Protein AF-A0A6P3A549-F1 (afdb_monomer_lite)

Structure (mmCIF, N/CA/C/O backbone):
data_AF-A0A6P3A549-F1
#
_entry.id   AF-A0A6P3A549-F1
#
loop_
_atom_site.group_PDB
_atom_site.id
_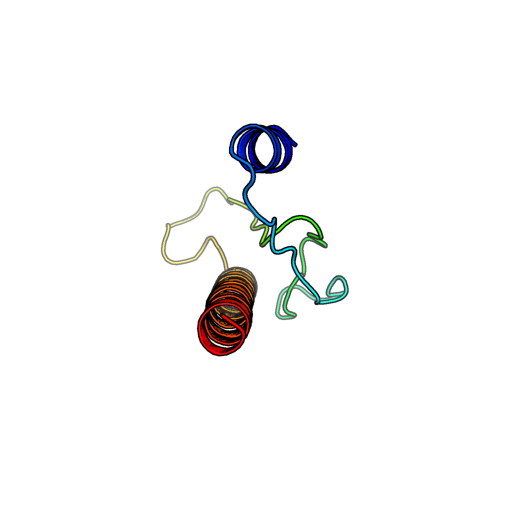atom_site.type_symbol
_atom_site.label_atom_id
_atom_site.label_alt_id
_atom_site.label_comp_id
_atom_site.label_asym_id
_atom_site.label_entity_id
_atom_site.label_seq_id
_atom_site.pdbx_PDB_ins_code
_atom_site.Cartn_x
_atom_site.Cartn_y
_atom_site.Cartn_z
_atom_site.occupancy
_atom_site.B_iso_or_equiv
_atom_site.auth_seq_id
_atom_site.auth_comp_id
_atom_site.auth_asym_id
_atom_site.auth_atom_id
_atom_site.pdbx_PDB_model_num
ATOM 1 N N . MET A 1 1 ? -0.066 12.125 1.184 1.00 64.50 1 MET A N 1
ATOM 2 C CA . MET A 1 1 ? -0.325 12.614 2.559 1.00 64.50 1 MET A CA 1
ATOM 3 C C . MET A 1 1 ? -1.797 12.955 2.816 1.00 64.50 1 MET A C 1
ATOM 5 O O . MET A 1 1 ? -2.266 12.737 3.923 1.00 64.50 1 MET A O 1
ATOM 9 N N . THR A 1 2 ? -2.565 13.425 1.823 1.00 89.94 2 THR A N 1
ATOM 10 C CA . THR A 1 2 ? -3.993 13.759 2.019 1.00 89.94 2 THR A CA 1
ATOM 11 C C . THR A 1 2 ? -4.858 12.557 2.424 1.00 89.94 2 THR A C 1
ATOM 13 O O . THR A 1 2 ? -5.714 12.698 3.287 1.00 89.94 2 THR A O 1
ATOM 16 N N . MET A 1 3 ? -4.613 11.360 1.876 1.00 92.56 3 MET A N 1
ATOM 17 C CA . MET A 1 3 ? -5.437 10.178 2.185 1.00 92.56 3 MET A CA 1
ATOM 18 C C . MET A 1 3 ? -5.220 9.615 3.595 1.00 92.56 3 MET A C 1
ATOM 20 O O . MET A 1 3 ? -6.185 9.252 4.257 1.00 92.56 3 MET A O 1
ATOM 24 N N . THR A 1 4 ? -3.982 9.610 4.096 1.00 94.75 4 THR A N 1
ATOM 25 C CA . THR A 1 4 ? -3.685 9.197 5.479 1.00 94.75 4 THR A CA 1
ATOM 26 C C . THR A 1 4 ? -4.340 10.129 6.496 1.00 94.75 4 THR A C 1
ATOM 28 O O . THR A 1 4 ? -4.857 9.673 7.511 1.00 94.75 4 THR A O 1
ATOM 31 N N . LEU A 1 5 ? -4.359 11.436 6.207 1.00 95.94 5 LEU A N 1
ATOM 32 C CA . LEU A 1 5 ? -5.054 12.416 7.040 1.00 95.94 5 LEU A CA 1
ATOM 33 C C . LEU A 1 5 ? -6.575 12.237 6.965 1.00 95.94 5 LEU A C 1
ATOM 35 O O . LEU A 1 5 ? -7.233 12.232 8.000 1.00 95.94 5 LEU A O 1
ATOM 39 N N . PHE A 1 6 ? -7.124 12.051 5.763 1.00 96.19 6 PHE A N 1
ATOM 40 C CA . PHE A 1 6 ? -8.548 11.778 5.562 1.00 96.19 6 PHE A CA 1
ATOM 41 C C . PHE A 1 6 ? -9.007 10.543 6.351 1.00 96.19 6 PHE A C 1
ATOM 43 O O . PHE A 1 6 ? -10.016 10.604 7.049 1.00 96.19 6 PHE A O 1
ATOM 50 N N . ALA A 1 7 ? -8.238 9.452 6.314 1.00 97.19 7 ALA A N 1
ATOM 51 C CA . ALA A 1 7 ? -8.518 8.252 7.097 1.00 97.19 7 ALA A CA 1
ATOM 52 C C . ALA A 1 7 ? -8.558 8.550 8.606 1.00 97.19 7 ALA A C 1
ATOM 54 O O . ALA A 1 7 ? -9.520 8.184 9.282 1.00 97.19 7 ALA A O 1
ATOM 55 N N . ALA A 1 8 ? -7.569 9.290 9.118 1.00 96.88 8 ALA A N 1
ATOM 56 C CA . ALA A 1 8 ? -7.531 9.692 10.523 1.00 96.88 8 ALA A CA 1
ATOM 57 C C . ALA A 1 8 ? -8.735 10.570 10.917 1.00 96.88 8 ALA A C 1
ATOM 59 O O . ALA A 1 8 ? -9.317 10.360 11.979 1.00 96.88 8 ALA A O 1
ATOM 60 N N . GLN A 1 9 ? -9.158 11.501 10.052 1.00 98.00 9 GLN A N 1
ATOM 61 C CA . GLN A 1 9 ? -10.349 12.335 10.279 1.00 98.00 9 GLN A CA 1
ATOM 62 C C . GLN A 1 9 ? -11.642 11.516 10.421 1.00 98.00 9 GLN A C 1
ATOM 64 O O . GLN A 1 9 ? -12.568 11.965 11.0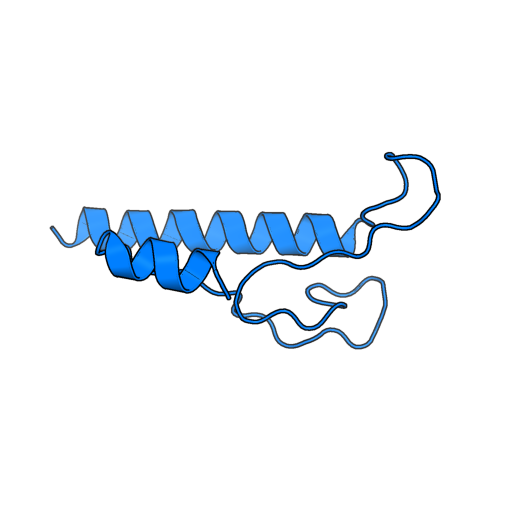89 1.00 98.00 9 GLN A O 1
ATOM 69 N N . HIS A 1 10 ? -11.699 10.320 9.831 1.00 97.88 10 HIS A N 1
ATOM 70 C CA . HIS A 1 10 ? -12.852 9.418 9.897 1.00 97.88 10 HIS A CA 1
ATOM 71 C C . HIS A 1 10 ? -12.682 8.297 10.936 1.00 97.88 10 HIS A C 1
ATOM 73 O O . HIS A 1 10 ? -13.484 7.367 10.964 1.00 97.88 10 HIS A O 1
ATOM 79 N N . GLY A 1 11 ? -11.637 8.346 11.771 1.00 97.06 11 GLY A N 1
ATOM 80 C CA . GLY A 1 11 ? -11.359 7.300 12.760 1.00 97.06 11 GLY A CA 1
ATOM 81 C C . GLY A 1 11 ? -10.961 5.950 12.149 1.00 97.06 11 GLY A C 1
ATOM 82 O O . GLY A 1 11 ? -11.064 4.922 12.814 1.00 97.06 11 GLY A O 1
ATOM 83 N N . MET A 1 12 ? -10.521 5.930 10.887 1.00 97.50 12 MET A N 1
ATOM 84 C CA . MET A 1 12 ? -10.049 4.716 10.221 1.00 97.50 12 MET A CA 1
ATOM 85 C C . MET A 1 12 ? -8.629 4.352 10.672 1.00 97.50 12 MET A C 1
ATOM 87 O O . MET A 1 12 ? -7.810 5.222 10.975 1.00 97.50 12 MET A O 1
ATOM 91 N N . ILE A 1 13 ? -8.301 3.059 10.624 1.00 95.50 13 ILE A N 1
ATOM 92 C CA . ILE A 1 13 ? -6.930 2.565 10.797 1.00 95.50 13 ILE A CA 1
ATOM 93 C C . ILE A 1 13 ? -6.248 2.528 9.427 1.00 95.50 13 ILE A C 1
ATOM 95 O O . ILE A 1 13 ? -6.691 1.817 8.526 1.00 95.50 13 ILE A O 1
ATOM 99 N N . TRP A 1 14 ? -5.154 3.275 9.266 1.00 97.12 14 TRP A N 1
ATOM 100 C CA . TRP A 1 14 ? -4.386 3.269 8.021 1.00 97.12 14 TRP A CA 1
ATOM 101 C C . TRP A 1 14 ? -3.458 2.053 7.937 1.00 97.12 14 TRP A C 1
ATOM 103 O O . TRP A 1 14 ? -2.586 1.856 8.785 1.00 97.12 14 TRP A O 1
ATOM 113 N N . VAL A 1 15 ? -3.605 1.266 6.874 1.00 97.50 15 VAL A N 1
ATOM 114 C CA . VAL A 1 15 ? -2.747 0.118 6.574 1.00 97.50 15 VAL A CA 1
ATOM 115 C C . VAL A 1 15 ? -1.684 0.535 5.556 1.00 97.50 15 VAL A C 1
ATOM 117 O O . VAL A 1 15 ? -1.987 0.745 4.386 1.00 97.50 15 VAL A O 1
ATOM 120 N N . GLY A 1 16 ? -0.435 0.652 6.013 1.00 96.25 16 GLY A N 1
ATOM 121 C CA . GLY A 1 16 ? 0.725 0.901 5.152 1.00 96.25 16 GLY A CA 1
ATOM 122 C C . GLY A 1 16 ? 1.278 -0.362 4.486 1.00 96.25 16 GLY A C 1
ATOM 123 O O . GLY A 1 16 ? 0.842 -1.482 4.772 1.00 96.25 16 GLY A O 1
ATOM 124 N N . LEU A 1 17 ? 2.269 -0.160 3.618 1.00 97.50 17 LEU A N 1
ATOM 125 C CA . LEU A 1 17 ? 3.025 -1.232 2.976 1.00 97.50 17 LEU A CA 1
ATOM 126 C C . LEU A 1 17 ? 4.157 -1.694 3.905 1.00 97.50 17 LEU A C 1
ATOM 128 O O . LEU A 1 17 ? 4.910 -0.872 4.422 1.00 97.50 17 LEU A O 1
ATOM 132 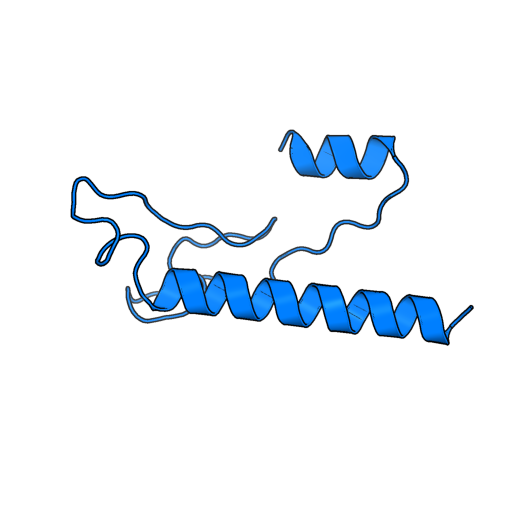N N . ASP A 1 18 ? 4.280 -3.002 4.119 1.00 97.44 18 ASP A N 1
ATOM 133 C CA . ASP A 1 18 ? 5.269 -3.621 5.016 1.00 97.44 18 ASP A CA 1
ATOM 134 C C . ASP A 1 18 ? 6.438 -4.287 4.275 1.00 97.44 18 ASP A C 1
ATOM 136 O O . ASP A 1 18 ? 7.128 -5.148 4.818 1.00 97.44 18 ASP A O 1
ATOM 140 N N . LEU A 1 19 ? 6.675 -3.866 3.033 1.00 97.75 19 LEU A N 1
ATOM 141 C CA . LEU A 1 19 ? 7.803 -4.302 2.220 1.00 97.75 19 LEU A CA 1
ATOM 142 C C . LEU A 1 19 ? 8.893 -3.232 2.227 1.00 97.75 19 LEU A C 1
ATOM 144 O O . LEU A 1 19 ? 8.605 -2.052 2.032 1.00 97.75 19 LEU A O 1
ATOM 148 N N . PHE A 1 20 ? 10.151 -3.643 2.373 1.00 97.62 20 PHE A N 1
ATOM 149 C CA . PHE A 1 20 ? 11.286 -2.762 2.090 1.00 97.62 20 PHE A CA 1
ATOM 150 C C . PHE A 1 20 ? 11.307 -2.360 0.614 1.00 97.62 20 PHE A C 1
ATOM 152 O O . PHE A 1 20 ? 10.732 -3.047 -0.229 1.00 97.62 20 PHE A O 1
ATOM 159 N N . ALA A 1 21 ? 11.968 -1.243 0.310 1.00 97.69 21 ALA A N 1
ATOM 160 C CA . ALA A 1 21 ? 12.158 -0.807 -1.065 1.00 97.69 21 ALA A CA 1
ATOM 161 C C . ALA A 1 21 ? 12.956 -1.854 -1.858 1.00 97.69 21 ALA A C 1
ATOM 163 O O . ALA A 1 21 ? 14.002 -2.319 -1.399 1.00 97.69 21 ALA A O 1
ATOM 164 N N . GLY A 1 22 ? 12.456 -2.196 -3.043 1.00 96.38 22 GLY A N 1
ATOM 165 C CA . GLY A 1 22 ? 13.181 -3.009 -4.011 1.00 96.38 22 GLY A CA 1
ATOM 166 C C . GLY A 1 22 ? 14.361 -2.237 -4.601 1.00 96.38 22 GLY A C 1
ATOM 167 O O . GLY A 1 22 ? 14.356 -1.008 -4.668 1.00 96.38 22 GLY A O 1
ATOM 168 N N . THR A 1 23 ? 15.376 -2.968 -5.039 1.00 95.81 23 THR A N 1
ATOM 169 C CA . THR A 1 23 ? 16.576 -2.437 -5.699 1.00 95.81 23 THR A CA 1
ATOM 170 C C . THR A 1 23 ? 16.552 -2.644 -7.213 1.00 95.81 23 THR A C 1
ATOM 172 O O . THR A 1 23 ? 17.237 -1.924 -7.941 1.00 95.81 23 THR A O 1
ATOM 175 N N . ALA A 1 24 ? 15.740 -3.590 -7.696 1.00 96.75 24 ALA A N 1
ATOM 176 C CA . ALA A 1 24 ? 15.544 -3.878 -9.113 1.00 96.75 24 ALA A CA 1
ATOM 177 C C . ALA A 1 24 ? 14.098 -3.616 -9.569 1.00 96.75 24 ALA A C 1
ATOM 179 O O . ALA A 1 24 ? 13.155 -3.596 -8.780 1.00 96.75 24 ALA A O 1
ATOM 180 N N . THR A 1 25 ? 13.904 -3.432 -10.878 1.00 95.56 25 THR A N 1
ATOM 181 C CA . THR A 1 25 ? 12.593 -3.098 -11.461 1.00 95.56 25 THR A CA 1
ATOM 182 C C . THR A 1 25 ? 11.564 -4.214 -11.313 1.00 95.56 25 THR A C 1
ATOM 184 O O . THR A 1 25 ? 10.374 -3.936 -11.234 1.00 95.56 25 THR A O 1
ATOM 187 N N . ASN A 1 26 ? 11.994 -5.470 -11.254 1.00 96.50 26 ASN A N 1
ATOM 188 C CA . ASN A 1 26 ? 11.125 -6.633 -11.085 1.00 96.50 26 ASN A CA 1
ATOM 189 C C . ASN A 1 26 ? 10.861 -6.992 -9.613 1.00 96.50 26 ASN A C 1
ATOM 191 O O . ASN A 1 26 ? 10.132 -7.945 -9.347 1.00 96.50 26 ASN A O 1
ATOM 195 N N . GLU A 1 27 ? 11.435 -6.261 -8.657 1.00 98.06 27 GLU A N 1
ATOM 196 C CA . GLU A 1 27 ? 11.198 -6.487 -7.234 1.00 98.06 27 GLU A CA 1
ATOM 197 C C . GLU A 1 27 ? 9.963 -5.716 -6.759 1.00 98.06 27 GLU A C 1
ATOM 199 O O . GLU A 1 27 ? 9.692 -4.593 -7.192 1.00 98.06 27 GLU A O 1
ATOM 204 N N . ARG A 1 28 ? 9.202 -6.314 -5.834 1.00 98.06 28 ARG A N 1
ATOM 205 C CA . ARG A 1 28 ? 8.090 -5.615 -5.179 1.00 98.06 28 ARG A CA 1
ATOM 206 C C . ARG A 1 28 ? 8.606 -4.378 -4.444 1.00 98.06 28 ARG A C 1
ATOM 208 O O . ARG A 1 28 ? 9.724 -4.352 -3.941 1.00 98.06 28 ARG A O 1
ATOM 215 N N . ASN A 1 29 ? 7.759 -3.360 -4.371 1.00 97.88 29 ASN A N 1
ATOM 216 C CA . ASN A 1 29 ? 8.071 -2.052 -3.814 1.00 97.88 29 ASN A CA 1
ATOM 217 C C . ASN A 1 29 ? 9.306 -1.377 -4.447 1.00 97.88 29 ASN A C 1
ATOM 219 O O . ASN A 1 29 ? 10.047 -0.673 -3.761 1.00 97.88 29 ASN A O 1
ATOM 223 N N . ARG A 1 30 ? 9.530 -1.544 -5.759 1.00 97.31 30 ARG A N 1
ATOM 224 C CA . ARG A 1 30 ? 10.628 -0.876 -6.491 1.00 97.31 30 ARG A CA 1
ATOM 225 C C . ARG A 1 30 ? 10.624 0.656 -6.372 1.00 97.31 30 ARG A C 1
ATOM 227 O O . ARG A 1 30 ? 11.656 1.286 -6.554 1.00 97.31 30 ARG A O 1
ATOM 234 N N . ILE A 1 31 ? 9.455 1.258 -6.119 1.00 97.19 31 ILE A N 1
ATOM 235 C CA . ILE A 1 31 ? 9.296 2.712 -5.950 1.00 97.19 31 ILE A CA 1
ATOM 236 C C . ILE A 1 31 ? 9.652 3.153 -4.518 1.00 97.19 31 ILE A C 1
ATOM 238 O O . ILE A 1 31 ? 9.950 4.323 -4.292 1.00 97.19 31 ILE A O 1
ATOM 242 N N . GLY A 1 32 ? 9.649 2.235 -3.545 1.00 97.00 32 GLY A N 1
ATOM 243 C CA . GLY A 1 32 ? 9.968 2.538 -2.147 1.00 97.00 32 GLY A CA 1
ATOM 244 C C . GLY A 1 32 ? 8.839 3.242 -1.386 1.00 97.00 32 GLY A C 1
ATOM 245 O O . GLY A 1 32 ? 9.090 4.126 -0.567 1.00 97.00 32 GLY A O 1
ATOM 246 N N . GLY A 1 33 ? 7.588 2.867 -1.655 1.00 95.94 33 GLY A N 1
ATOM 247 C CA . GLY A 1 33 ? 6.422 3.336 -0.915 1.00 95.94 33 GLY A CA 1
ATOM 248 C C . GLY A 1 33 ? 6.338 2.733 0.492 1.00 95.94 33 GLY A C 1
ATOM 249 O O . GLY A 1 33 ? 6.619 1.556 0.698 1.00 95.94 33 GLY A O 1
ATOM 250 N N . TRP A 1 34 ? 5.909 3.545 1.462 1.00 95.44 34 TRP A N 1
ATOM 251 C CA . TRP A 1 34 ? 5.660 3.116 2.852 1.00 95.44 34 TRP A CA 1
ATOM 252 C C . TRP A 1 34 ? 4.205 3.324 3.268 1.00 95.44 34 TRP A C 1
ATOM 254 O O . TRP A 1 34 ? 3.591 2.484 3.923 1.00 95.44 34 TRP A O 1
ATOM 264 N N . LEU A 1 35 ? 3.616 4.447 2.848 1.00 95.56 35 LEU A N 1
ATOM 265 C CA . LEU A 1 35 ? 2.217 4.757 3.139 1.00 95.56 35 LEU A CA 1
ATOM 266 C C . LEU A 1 35 ? 1.243 3.910 2.309 1.00 95.56 35 LEU A C 1
ATOM 268 O O . LEU A 1 35 ? 0.072 3.850 2.650 1.00 95.56 35 LEU A O 1
ATOM 272 N N . GLY A 1 36 ? 1.700 3.250 1.249 1.00 96.06 36 GLY A N 1
ATOM 273 C CA . GLY A 1 36 ? 0.888 2.395 0.391 1.00 96.06 36 GLY A CA 1
ATOM 274 C C . GLY A 1 36 ? 1.679 1.945 -0.833 1.00 96.06 36 GLY A C 1
ATOM 275 O O . GLY A 1 36 ? 2.868 2.246 -0.951 1.00 96.06 36 GLY A O 1
ATOM 276 N N . ALA A 1 37 ? 1.009 1.239 -1.743 1.00 97.00 37 ALA A N 1
ATOM 277 C CA . ALA A 1 37 ? 1.584 0.859 -3.022 1.00 97.00 37 ALA A CA 1
ATOM 278 C C . ALA A 1 37 ? 1.777 2.110 -3.887 1.00 97.00 37 ALA A C 1
ATOM 280 O O . ALA A 1 37 ? 0.908 2.983 -3.949 1.00 97.00 37 ALA A O 1
ATOM 281 N N . MET A 1 38 ? 2.929 2.190 -4.540 1.00 96.19 38 MET A N 1
ATOM 282 C CA . MET A 1 38 ? 3.257 3.240 -5.492 1.00 96.19 38 MET A CA 1
ATOM 283 C C . MET A 1 38 ? 3.671 2.586 -6.799 1.00 96.19 38 MET A C 1
ATOM 285 O O . MET A 1 38 ? 4.282 1.521 -6.794 1.00 96.19 38 MET A O 1
ATOM 289 N N . ALA A 1 39 ? 3.338 3.244 -7.898 1.00 95.88 39 ALA A N 1
ATOM 290 C CA . ALA A 1 39 ? 3.676 2.818 -9.240 1.00 95.88 39 ALA A CA 1
ATOM 291 C C . ALA A 1 39 ? 4.096 4.044 -10.047 1.00 95.88 39 ALA A C 1
ATOM 293 O O . ALA A 1 39 ? 3.680 5.167 -9.738 1.00 95.88 39 ALA A O 1
ATOM 294 N N . GLN A 1 40 ? 4.907 3.829 -11.075 1.00 93.31 40 GLN A N 1
ATOM 295 C CA . GLN A 1 40 ? 5.240 4.879 -12.030 1.00 93.31 40 GLN A CA 1
ATOM 296 C C . GLN A 1 40 ? 4.353 4.744 -13.264 1.00 93.31 40 GLN A C 1
ATOM 298 O O . GLN A 1 40 ? 4.220 3.649 -13.806 1.00 93.31 40 GLN A O 1
ATOM 303 N N . SER A 1 41 ? 3.766 5.862 -13.688 1.00 93.00 41 SER A N 1
ATOM 304 C CA . SER A 1 41 ? 3.058 5.964 -14.961 1.00 93.00 41 SER A CA 1
ATOM 305 C C . SER A 1 41 ? 4.048 6.412 -16.025 1.00 93.00 41 SER A C 1
ATOM 307 O O . SER A 1 41 ? 4.545 7.536 -15.961 1.00 93.00 41 SER A O 1
ATOM 309 N N . ASP A 1 42 ? 4.317 5.541 -16.987 1.00 92.88 42 ASP A N 1
ATOM 310 C CA . ASP A 1 42 ? 5.159 5.846 -18.141 1.00 92.88 42 ASP A CA 1
ATOM 311 C C . ASP A 1 42 ? 4.280 6.160 -19.364 1.00 92.88 42 ASP A C 1
ATOM 313 O O . ASP A 1 42 ? 3.121 5.748 -19.422 1.00 92.88 42 ASP A O 1
ATOM 317 N N . ASP A 1 43 ? 4.818 6.894 -20.344 1.00 96.06 43 ASP A N 1
ATOM 318 C CA . ASP A 1 43 ? 4.123 7.229 -21.601 1.00 96.06 43 ASP A CA 1
ATOM 319 C C . ASP A 1 43 ? 4.149 6.038 -22.575 1.00 96.06 43 ASP A C 1
ATOM 321 O O . ASP A 1 43 ? 4.836 6.028 -23.598 1.00 96.06 43 ASP A O 1
ATOM 325 N N . VAL A 1 44 ? 3.471 4.965 -22.178 1.00 95.56 44 VAL A N 1
ATOM 326 C CA . VAL A 1 44 ? 3.366 3.696 -22.903 1.00 95.56 44 VAL A CA 1
ATOM 327 C C . VAL A 1 44 ? 1.937 3.161 -22.814 1.00 95.56 44 VAL A C 1
ATOM 329 O O . VAL A 1 44 ? 1.092 3.687 -22.092 1.00 95.56 44 VAL A O 1
ATOM 332 N N . SER A 1 45 ? 1.664 2.088 -23.556 1.00 94.81 45 SER A N 1
ATOM 333 C CA . SER A 1 45 ? 0.375 1.390 -23.515 1.00 94.81 45 SER A CA 1
ATOM 334 C C . SER A 1 45 ? -0.001 0.969 -22.081 1.00 94.81 45 SER A C 1
ATOM 336 O O . SER A 1 45 ? 0.888 0.534 -21.338 1.00 94.81 45 SER A O 1
ATOM 338 N N . PRO A 1 46 ? -1.288 1.020 -21.684 1.00 91.25 46 PRO A N 1
ATOM 339 C CA . PRO A 1 46 ? -1.734 0.634 -20.339 1.00 91.25 46 PRO A CA 1
ATOM 340 C C . PRO A 1 46 ? -1.464 -0.839 -19.991 1.00 91.25 46 PRO A C 1
ATOM 342 O O . PRO A 1 46 ? -1.478 -1.218 -18.826 1.00 91.25 46 PRO A O 1
ATOM 345 N N . GLU A 1 47 ? -1.190 -1.682 -20.984 1.00 92.50 47 GLU A N 1
ATOM 346 C CA . GLU A 1 47 ? -0.776 -3.075 -20.804 1.00 92.50 47 GLU A CA 1
ATOM 347 C C . GLU A 1 47 ? 0.681 -3.208 -20.326 1.00 92.50 47 GLU A C 1
ATOM 349 O O . GLU A 1 47 ? 1.078 -4.279 -19.868 1.00 92.50 47 GLU A O 1
ATOM 354 N N . LEU A 1 48 ? 1.488 -2.147 -20.455 1.00 92.38 48 LEU A N 1
ATOM 355 C CA . LEU A 1 48 ? 2.907 -2.124 -20.086 1.00 92.38 48 LEU A CA 1
ATOM 356 C C . LEU A 1 48 ? 3.193 -1.290 -18.833 1.00 92.38 48 LEU A C 1
ATOM 358 O O . LEU A 1 48 ? 4.183 -1.557 -18.155 1.00 92.38 48 LEU A O 1
ATOM 362 N N . SER A 1 49 ? 2.364 -0.288 -18.527 1.00 94.50 49 SER A N 1
ATOM 363 C CA . SER A 1 49 ? 2.494 0.548 -17.331 1.00 94.50 49 SER A CA 1
ATOM 364 C C . SER A 1 49 ? 1.147 0.653 -16.606 1.00 94.50 49 SER A C 1
ATOM 366 O O . SER A 1 49 ? 0.153 1.024 -17.234 1.00 94.50 49 SER A O 1
ATOM 368 N N . PRO A 1 50 ? 1.092 0.363 -15.292 1.00 95.12 50 PRO A N 1
ATOM 369 C CA . PRO A 1 50 ? 2.210 -0.002 -14.415 1.00 95.12 50 PRO A CA 1
ATOM 370 C C . PRO A 1 50 ? 2.729 -1.435 -14.649 1.00 95.12 50 PRO A C 1
ATOM 372 O O . PRO A 1 50 ? 1.987 -2.317 -15.078 1.00 95.12 50 PRO A O 1
ATOM 375 N N . ILE A 1 51 ? 4.017 -1.671 -14.371 1.00 96.44 51 ILE A N 1
ATOM 376 C CA . ILE A 1 51 ? 4.658 -2.973 -14.622 1.00 96.44 51 ILE A CA 1
ATOM 377 C C . ILE A 1 51 ? 4.227 -4.037 -13.600 1.00 96.44 51 ILE A C 1
ATOM 379 O O . ILE A 1 51 ? 3.696 -3.726 -12.534 1.00 96.44 51 ILE A O 1
ATOM 383 N N . ALA A 1 52 ? 4.526 -5.307 -13.888 1.00 96.94 52 ALA A N 1
ATOM 384 C CA . ALA A 1 52 ? 4.131 -6.445 -13.053 1.00 96.94 52 ALA A CA 1
ATOM 385 C C . ALA A 1 52 ? 4.500 -6.296 -11.563 1.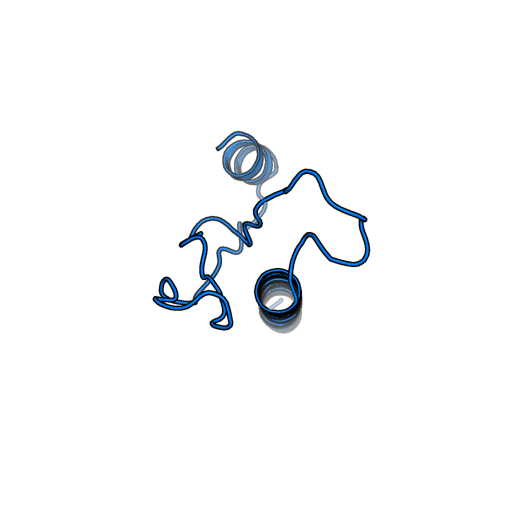00 96.94 52 ALA A C 1
ATOM 387 O O . ALA A 1 52 ? 3.673 -6.570 -10.701 1.00 96.94 52 ALA A O 1
ATOM 388 N N . SER A 1 53 ? 5.694 -5.794 -11.237 1.00 97.69 53 SER A N 1
ATOM 389 C CA . SER A 1 53 ? 6.119 -5.622 -9.840 1.00 97.69 53 SER A CA 1
ATOM 390 C C . SER A 1 53 ? 5.300 -4.577 -9.071 1.00 97.69 53 SER A C 1
ATOM 392 O O . SER A 1 53 ? 5.094 -4.726 -7.863 1.00 97.69 53 SER A O 1
ATOM 394 N N . ASP A 1 54 ? 4.786 -3.549 -9.749 1.00 97.56 54 ASP A N 1
ATOM 395 C CA . ASP A 1 54 ? 3.882 -2.563 -9.152 1.00 97.56 54 ASP A CA 1
ATOM 396 C C . ASP A 1 54 ? 2.512 -3.199 -8.870 1.00 97.56 54 ASP A C 1
ATOM 398 O O . ASP A 1 54 ? 1.956 -3.021 -7.783 1.00 97.56 54 ASP A O 1
ATOM 402 N N . LEU A 1 55 ? 2.001 -3.998 -9.817 1.00 97.44 55 LEU A N 1
ATOM 403 C CA . LEU A 1 55 ? 0.755 -4.758 -9.662 1.00 97.44 55 LEU A CA 1
ATOM 404 C C . LEU A 1 55 ? 0.855 -5.770 -8.512 1.00 97.44 55 LEU A C 1
ATOM 406 O O . LEU A 1 55 ? -0.033 -5.827 -7.662 1.00 97.44 55 LEU A O 1
ATOM 410 N N . ASP A 1 56 ? 1.967 -6.498 -8.419 1.00 98.19 56 ASP A N 1
ATOM 411 C CA . ASP A 1 56 ? 2.237 -7.445 -7.333 1.00 98.19 56 ASP A CA 1
ATOM 412 C C . ASP A 1 56 ? 2.348 -6.738 -5.974 1.00 98.19 56 ASP A C 1
ATOM 414 O O . ASP A 1 56 ? 1.911 -7.258 -4.944 1.00 98.19 56 ASP A O 1
ATOM 418 N N . THR A 1 57 ? 2.906 -5.524 -5.950 1.00 98.50 57 THR A N 1
ATOM 419 C CA . THR A 1 57 ? 2.962 -4.689 -4.741 1.00 98.50 57 THR A CA 1
ATOM 420 C C . THR A 1 57 ? 1.563 -4.251 -4.306 1.00 98.50 57 THR A C 1
ATOM 422 O O . THR A 1 57 ? 1.248 -4.289 -3.114 1.00 98.50 57 THR A O 1
ATOM 425 N N . ALA A 1 58 ? 0.702 -3.873 -5.254 1.00 98.25 58 ALA A N 1
ATOM 426 C CA . ALA A 1 58 ? -0.687 -3.517 -4.980 1.00 98.25 58 ALA A CA 1
ATOM 427 C C . ALA A 1 58 ? -1.503 -4.722 -4.483 1.00 98.25 58 ALA A C 1
ATOM 429 O O . ALA A 1 58 ? -2.234 -4.598 -3.498 1.00 98.25 58 ALA A O 1
ATOM 430 N N . ALA A 1 59 ? -1.331 -5.894 -5.102 1.00 98.69 59 ALA A N 1
ATOM 431 C CA . ALA A 1 59 ? -1.961 -7.137 -4.666 1.00 98.69 59 ALA A CA 1
ATOM 432 C C . ALA A 1 59 ? -1.536 -7.517 -3.237 1.00 98.69 59 ALA A C 1
ATOM 434 O O . ALA A 1 59 ? -2.388 -7.823 -2.402 1.00 98.69 59 ALA A O 1
ATOM 435 N N . HIS A 1 60 ? -0.237 -7.409 -2.925 1.00 98.62 60 HIS A N 1
ATOM 436 C CA . HIS A 1 60 ? 0.294 -7.634 -1.575 1.00 98.62 60 HIS A CA 1
ATOM 437 C C . HIS A 1 60 ? -0.329 -6.685 -0.545 1.00 98.62 60 HIS A C 1
ATOM 439 O O . HIS A 1 60 ? -0.774 -7.125 0.516 1.00 98.62 60 HIS A O 1
ATOM 445 N N . LEU A 1 61 ? -0.418 -5.386 -0.857 1.00 98.69 61 LEU A N 1
ATOM 446 C CA . LEU A 1 61 ? -1.078 -4.427 0.030 1.00 98.69 61 LEU A CA 1
ATOM 447 C C . LEU A 1 61 ? -2.555 -4.788 0.247 1.00 98.69 61 LEU A C 1
ATOM 449 O O . LEU A 1 61 ? -3.026 -4.753 1.383 1.00 98.69 61 LEU A O 1
ATOM 453 N N . GLY A 1 62 ? -3.274 -5.169 -0.812 1.00 98.62 62 GLY A N 1
ATOM 454 C CA . GLY A 1 62 ? -4.673 -5.594 -0.731 1.00 98.62 62 GLY A CA 1
ATOM 455 C C . GLY A 1 62 ? -4.868 -6.809 0.179 1.00 98.62 62 GLY A C 1
ATOM 456 O O . GLY A 1 62 ? -5.728 -6.784 1.062 1.00 98.62 62 GLY A O 1
ATOM 457 N N . GLN A 1 63 ? -4.023 -7.833 0.030 1.00 98.75 63 GLN A N 1
ATOM 458 C CA . GLN A 1 63 ? -4.017 -8.996 0.919 1.00 98.75 63 GLN A CA 1
ATOM 459 C C . GLN A 1 63 ? -3.799 -8.573 2.377 1.00 98.75 63 GLN A C 1
ATOM 461 O O . GLN A 1 63 ? -4.569 -8.953 3.259 1.00 98.75 63 GLN A O 1
ATOM 466 N N . ARG A 1 64 ? -2.798 -7.727 2.635 1.00 98.31 64 ARG A N 1
ATOM 467 C CA . ARG A 1 64 ? -2.488 -7.246 3.984 1.00 98.31 64 ARG A CA 1
ATOM 468 C C . ARG A 1 64 ? -3.649 -6.474 4.621 1.00 98.31 64 ARG A C 1
ATOM 470 O O . ARG A 1 64 ? -3.927 -6.651 5.809 1.00 98.31 64 ARG A O 1
ATOM 477 N N . VAL A 1 65 ? -4.333 -5.621 3.853 1.00 98.44 65 VAL A N 1
ATOM 478 C CA . VAL A 1 65 ? -5.544 -4.913 4.305 1.00 98.44 65 VAL A CA 1
ATOM 479 C C . VAL A 1 65 ? -6.621 -5.919 4.716 1.00 98.44 65 VAL A C 1
ATOM 481 O O . VAL A 1 65 ? -7.161 -5.808 5.816 1.00 98.44 65 VAL A O 1
ATOM 484 N N . ALA A 1 66 ? -6.902 -6.911 3.866 1.00 98.50 66 ALA A N 1
ATOM 485 C CA . ALA A 1 66 ? -7.926 -7.922 4.122 1.00 98.50 66 ALA A CA 1
ATOM 486 C C . ALA A 1 66 ? -7.617 -8.765 5.370 1.00 98.50 66 ALA A C 1
ATOM 488 O O . ALA A 1 66 ? -8.498 -9.002 6.201 1.00 98.50 66 ALA A O 1
ATOM 489 N N . GLU A 1 67 ? -6.360 -9.173 5.545 1.00 98.12 67 GLU A N 1
ATOM 490 C CA . GLU A 1 67 ? -5.920 -9.936 6.713 1.00 98.12 67 GLU A CA 1
ATOM 491 C C . GLU A 1 67 ? -6.065 -9.138 8.013 1.00 98.12 67 GLU A C 1
ATOM 493 O O . GLU A 1 67 ? -6.591 -9.658 8.998 1.00 98.12 67 GLU A O 1
ATOM 498 N N . LEU A 1 68 ? -5.635 -7.872 8.037 1.00 97.62 68 LEU A N 1
ATOM 499 C CA . LEU A 1 68 ? -5.778 -7.037 9.231 1.00 97.62 68 LEU A CA 1
ATOM 500 C C . LEU A 1 68 ? -7.239 -6.741 9.555 1.00 97.62 68 LEU A C 1
ATOM 502 O O . LEU A 1 68 ? -7.629 -6.863 10.715 1.00 97.62 68 LEU A O 1
ATOM 506 N N . ALA A 1 69 ? -8.049 -6.403 8.551 1.00 97.44 69 ALA A N 1
ATOM 507 C CA . ALA A 1 69 ? -9.480 -6.192 8.739 1.00 97.44 69 ALA A CA 1
ATOM 508 C C . ALA A 1 69 ? -10.152 -7.436 9.343 1.00 97.44 69 ALA A C 1
ATOM 510 O O . ALA A 1 69 ? -10.916 -7.319 10.300 1.00 97.44 69 ALA A O 1
ATOM 511 N N . SER A 1 70 ? -9.793 -8.630 8.858 1.00 97.88 70 SER A N 1
ATOM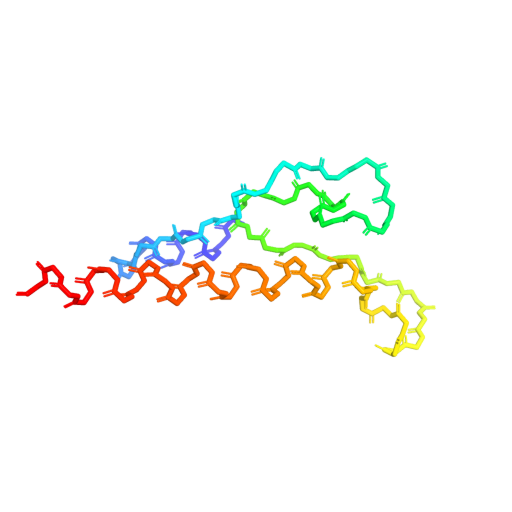 512 C CA . SER A 1 70 ? -10.302 -9.902 9.385 1.00 97.88 70 SER A CA 1
ATOM 513 C C . SER A 1 70 ? -9.899 -10.134 10.846 1.00 97.88 70 SER A C 1
ATOM 515 O O . SER A 1 70 ? -10.721 -10.574 11.646 1.00 97.88 70 SER A O 1
ATOM 517 N N . ARG A 1 71 ? -8.659 -9.799 11.231 1.00 96.62 71 ARG A N 1
ATOM 518 C CA . ARG A 1 71 ? -8.193 -9.912 12.629 1.00 96.62 71 ARG A CA 1
ATOM 519 C C . ARG A 1 71 ? -8.937 -8.965 13.568 1.00 96.62 71 ARG A C 1
ATOM 521 O O . ARG A 1 71 ? -9.301 -9.375 14.668 1.00 96.62 71 ARG A O 1
ATOM 528 N N . PHE A 1 72 ? -9.174 -7.723 13.143 1.00 95.31 72 PHE A N 1
ATOM 529 C CA . PHE A 1 72 ? -9.955 -6.764 13.928 1.00 95.31 72 PHE A CA 1
ATOM 530 C C . PHE A 1 72 ? -11.411 -7.209 14.077 1.00 95.31 72 PHE A C 1
ATOM 532 O O . PHE A 1 72 ? -11.947 -7.134 15.177 1.00 95.31 72 PHE A O 1
ATOM 539 N N . ALA A 1 73 ? -12.022 -7.733 13.011 1.00 94.81 73 ALA A N 1
ATOM 540 C CA . ALA A 1 73 ? -13.386 -8.256 13.056 1.00 94.81 73 ALA A CA 1
ATOM 541 C C . ALA A 1 73 ? -13.527 -9.491 13.962 1.00 94.81 73 ALA A C 1
ATOM 543 O O . ALA A 1 73 ? -14.545 -9.643 14.621 1.00 94.81 73 ALA A O 1
ATOM 544 N N . ALA A 1 74 ? -12.511 -10.358 14.014 1.00 92.31 74 ALA A N 1
ATOM 545 C CA . ALA A 1 74 ? -12.513 -11.555 14.858 1.00 92.31 74 ALA A CA 1
ATOM 546 C C . ALA A 1 74 ? -12.210 -11.278 16.343 1.00 92.31 74 ALA A C 1
ATOM 548 O O . ALA A 1 74 ? -12.387 -12.167 17.172 1.00 92.31 74 ALA A O 1
ATOM 549 N N . SER A 1 75 ? -11.698 -10.086 16.668 1.00 78.19 75 SER A N 1
ATOM 550 C CA . SER A 1 75 ? -11.357 -9.682 18.042 1.00 78.19 75 SER A CA 1
ATOM 551 C C . SER A 1 75 ? -12.435 -8.804 18.692 1.00 78.19 75 SER A C 1
ATOM 553 O O . SER A 1 75 ? -12.245 -8.358 19.824 1.00 78.19 75 SER A O 1
ATOM 555 N N . ALA A 1 76 ? -13.518 -8.527 17.963 1.00 56.44 76 ALA A N 1
ATOM 556 C CA . ALA A 1 76 ? -14.732 -7.878 18.450 1.00 56.44 76 ALA A CA 1
ATOM 557 C C . ALA A 1 76 ? -15.729 -8.933 18.947 1.00 56.44 76 ALA A C 1
ATOM 559 O O . ALA A 1 76 ? -16.432 -8.635 19.938 1.00 56.44 76 ALA A O 1
#

Radius of gyration: 14.34 Å; chains: 1; bounding box: 31×25×42 Å

InterPro domains:
  IPR029039 Flavoprotein-like superfamily [G3DSA:3.40.50.360] (1-75)
  IPR029039 Flavoprotein-like superfamily [SSF52218] (2-71)

Foldseek 3Di:
DVVVVVCVVVVHDQQWQPDAADPDLQAANVVGGTSAQDFDDDPDDVVPPPHPNSVVNNVNSVVSVVVVVVVVVVVD

Secondary structure (DSSP, 8-state):
-HHHHHHHHTTPPP----SPPPSSTTSTTTT--SSS------SS-TTTSS-HHHHHHHHHHHHHHHHHHHHHHHT-

Organism: NCBI:txid488447

pLDDT: mean 95.22, std 6.4,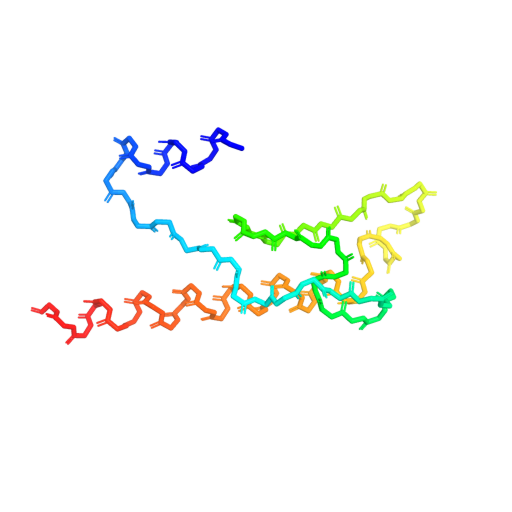 range [56.44, 98.75]

Sequence (76 aa):
MTMTLFAAQHGMIWVGLDLFAGTATNERNRIGGWLGAMAQSDDVSPELSPIASDLDTAAHLGQRVAELASRFAASA